Protein AF-A0A9D3SJI4-F1 (afdb_monomer)

Solvent-accessible surface area (backbone atoms only — not comparable to full-atom values): 6802 Å² total; per-residue (Å²): 142,79,87,66,63,64,63,62,52,52,58,47,56,52,52,52,52,50,55,52,50,53,54,51,50,54,52,49,52,51,50,51,52,52,52,48,53,49,45,46,66,77,48,38,51,66,52,56,52,52,49,54,55,57,74,71,51,64,78,88,41,81,62,41,62,56,53,52,53,50,52,52,55,53,50,57,50,29,53,53,52,50,50,53,49,52,55,50,52,51,55,50,50,51,55,53,50,53,55,50,50,54,56,50,50,54,52,50,52,50,52,53,51,52,56,64,66,70,67,76,122

Radius of gyration: 26.7 Å; Cα contacts (8 Å, |Δi|>4): 29; chains: 1; bounding box: 65×19×76 Å

Secondary structure (DSSP, 8-state):
----HHHHHHHHHHHHHHHHHHHHHHHHHHHHHHHHHHHIIIIIHHHHHHHHHHHTS-TTSTHHHHHHHHHHHHHHHHHHHHHHHHHHHHHHHHHHHHHHHHHHHHHHHHHHHHHHHTT--

Nearest PDB structures (foldseek):
  4avm-assembly1_A-2  TM=4.793E-01  e=3.990E+00  Homo sapiens
  6iko-assembly1_A  TM=3.758E-01  e=2.060E+00  Mus musculus
  1uru-assembly1_A-2  TM=3.468E-01  e=5.389E+00  Drosophila melanogaster

Mean predicted aligned error: 10.11 Å

Organism: NCBI:txid337641

Foldseek 3Di:
DDPPPPVVVVVVVVVLVVVLVVVLVVVVVVLVVVLVVCLCVPQNPVLVVLVVVLVPDDPPDPCNVVSVVVSVVSNVVSVVVSVVSVVVSVVVSVVVSVVSVVVSVVVVVVVVVVVVVVVPD

Sequence (121 aa):
MDSKIPKKIFSKDLLYNQVFQASNIASLVNMISATYTEVSTKHLMDRVSSLGKLMAMDKEKPEFQSEVEQLRNSCDGAQRAILALVLKNKKEFEGKSDARLEKIDSKYLYILQLFRYGSGF

pLDDT: mean 81.22, std 11.96, range [40.69, 91.06]

Structure (mmCIF, N/CA/C/O backbone):
data_AF-A0A9D3SJI4-F1
#
_entry.id   AF-A0A9D3SJI4-F1
#
loop_
_atom_site.group_PDB
_atom_site.id
_atom_site.type_symbol
_atom_site.label_atom_id
_atom_site.label_alt_id
_atom_site.label_comp_id
_atom_site.label_asym_id
_atom_site.label_entity_id
_atom_site.label_seq_id
_atom_site.pdbx_PDB_ins_code
_atom_site.Cartn_x
_atom_site.Cartn_y
_atom_site.Cartn_z
_atom_site.occupancy
_atom_site.B_iso_or_equiv
_atom_site.auth_seq_id
_atom_site.auth_comp_id
_atom_site.auth_asym_id
_atom_site.auth_atom_id
_atom_site.pdbx_PDB_model_num
ATOM 1 N N . MET A 1 1 ? 40.448 -11.465 -39.778 1.00 44.16 1 MET A N 1
ATOM 2 C CA . MET A 1 1 ? 39.972 -12.152 -38.561 1.00 44.16 1 MET A CA 1
ATOM 3 C C . MET A 1 1 ? 40.266 -11.207 -37.408 1.00 44.16 1 MET A C 1
ATOM 5 O O . MET A 1 1 ? 41.392 -11.174 -36.949 1.00 44.16 1 MET A O 1
ATOM 9 N N . ASP A 1 2 ? 39.321 -10.341 -37.039 1.00 40.69 2 ASP A N 1
ATOM 10 C CA . ASP A 1 2 ? 39.518 -9.412 -35.919 1.00 40.69 2 ASP A CA 1
ATOM 11 C C . ASP A 1 2 ? 38.245 -9.373 -35.072 1.00 40.69 2 ASP A C 1
ATOM 13 O O . ASP A 1 2 ? 37.234 -8.743 -35.386 1.00 40.69 2 ASP A O 1
ATOM 17 N N . SER A 1 3 ? 38.282 -10.169 -34.011 1.00 49.06 3 SER A N 1
ATOM 18 C CA . SER A 1 3 ? 37.189 -10.527 -33.113 1.00 49.06 3 SER A CA 1
ATOM 19 C C . SER A 1 3 ? 36.863 -9.422 -32.097 1.00 49.06 3 SER A C 1
ATOM 21 O O . SER A 1 3 ? 36.701 -9.695 -30.905 1.00 49.06 3 SER A O 1
ATOM 23 N N . LYS A 1 4 ? 36.779 -8.156 -32.527 1.00 52.53 4 LYS A N 1
ATOM 24 C CA . LYS A 1 4 ? 36.511 -7.006 -31.631 1.00 52.53 4 LYS A CA 1
ATOM 25 C C . LYS A 1 4 ? 35.026 -6.693 -31.411 1.00 52.53 4 LYS A C 1
ATOM 27 O O . LYS A 1 4 ? 34.686 -5.967 -30.478 1.00 52.53 4 LYS A O 1
ATOM 32 N N . ILE A 1 5 ? 34.140 -7.265 -32.220 1.00 52.28 5 ILE A N 1
ATOM 33 C CA . ILE A 1 5 ? 32.690 -7.034 -32.162 1.00 52.28 5 ILE A CA 1
ATOM 34 C C . ILE A 1 5 ? 31.978 -7.728 -30.963 1.00 52.28 5 ILE A C 1
ATOM 36 O O . ILE A 1 5 ? 31.130 -7.074 -30.353 1.00 52.28 5 ILE A O 1
ATOM 40 N N . PRO A 1 6 ? 32.319 -8.961 -30.514 1.00 54.16 6 PRO A N 1
ATOM 41 C CA . PRO A 1 6 ? 31.507 -9.667 -29.512 1.00 54.16 6 PRO A CA 1
ATOM 42 C C . PRO A 1 6 ? 31.611 -9.088 -28.092 1.00 54.16 6 PRO A C 1
ATOM 44 O O . PRO A 1 6 ? 30.600 -8.975 -27.407 1.00 54.16 6 PRO A O 1
ATOM 47 N N . LYS A 1 7 ? 32.797 -8.642 -27.645 1.00 56.25 7 LYS A N 1
ATOM 48 C CA . LYS A 1 7 ? 32.963 -8.085 -26.285 1.00 56.25 7 LYS A CA 1
ATOM 49 C C . LYS A 1 7 ? 32.240 -6.750 -26.095 1.00 56.25 7 LYS A C 1
ATOM 51 O O . LYS A 1 7 ? 31.632 -6.529 -25.056 1.00 56.25 7 LYS A O 1
ATOM 56 N N . LYS A 1 8 ? 32.289 -5.860 -27.093 1.00 58.06 8 LYS A N 1
ATOM 57 C CA . LYS A 1 8 ? 31.706 -4.511 -26.991 1.00 58.06 8 LYS A CA 1
ATOM 58 C C . LYS A 1 8 ? 30.173 -4.536 -27.009 1.00 58.06 8 LYS A C 1
ATOM 60 O O . LYS A 1 8 ? 29.558 -3.680 -26.381 1.00 58.06 8 LYS A O 1
ATOM 65 N N . ILE A 1 9 ? 29.573 -5.494 -27.719 1.00 61.00 9 ILE A N 1
ATOM 66 C CA . ILE A 1 9 ? 28.120 -5.717 -27.727 1.00 61.00 9 ILE A CA 1
ATOM 67 C C . ILE A 1 9 ? 27.688 -6.357 -26.402 1.00 61.00 9 ILE A C 1
ATOM 69 O O . ILE A 1 9 ? 26.820 -5.816 -25.727 1.00 61.00 9 ILE A O 1
ATOM 73 N N . PHE A 1 10 ? 28.403 -7.389 -25.943 1.00 62.03 10 PHE A N 1
ATOM 74 C CA . PHE A 1 10 ? 28.121 -8.050 -24.666 1.00 62.03 10 PHE A CA 1
ATOM 75 C C . PHE A 1 10 ? 28.190 -7.100 -23.455 1.00 62.03 10 PHE A C 1
ATOM 77 O O . PHE A 1 10 ? 27.310 -7.113 -22.596 1.00 62.03 10 PHE A O 1
ATOM 84 N N . SER A 1 11 ? 29.194 -6.215 -23.393 1.00 67.94 11 SER A N 1
ATOM 85 C CA . SER A 1 11 ? 29.296 -5.215 -22.318 1.00 67.94 11 SER A CA 1
ATOM 86 C C . SER A 1 11 ? 28.156 -4.195 -22.330 1.00 67.94 11 SER A C 1
ATOM 88 O O . SER A 1 11 ? 27.786 -3.684 -21.275 1.00 67.94 11 SER A O 1
ATOM 90 N N . LYS A 1 12 ? 27.594 -3.892 -23.505 1.00 68.25 12 LYS A N 1
ATOM 91 C CA . LYS A 1 12 ? 26.443 -2.996 -23.617 1.00 68.25 12 LYS A CA 1
ATOM 92 C C . LYS A 1 12 ? 25.173 -3.690 -23.138 1.00 68.25 12 LYS A C 1
ATOM 94 O O . LYS A 1 12 ? 24.492 -3.125 -22.293 1.00 68.25 12 LYS A O 1
ATOM 99 N N . ASP A 1 13 ? 24.900 -4.910 -23.595 1.00 72.31 13 ASP A N 1
ATOM 100 C CA . ASP A 1 13 ? 23.720 -5.690 -23.182 1.00 72.31 13 ASP A CA 1
ATOM 101 C C . ASP A 1 13 ? 23.693 -5.936 -21.662 1.00 72.31 13 ASP A C 1
ATOM 103 O O . ASP A 1 13 ? 22.639 -5.865 -21.025 1.00 72.31 13 ASP A O 1
ATOM 107 N N . LEU A 1 14 ? 24.865 -6.139 -21.049 1.00 79.94 14 LEU A N 1
ATOM 108 C CA . LEU A 1 14 ? 25.001 -6.234 -19.595 1.00 79.94 14 LEU A CA 1
ATOM 109 C C . LEU A 1 14 ? 24.622 -4.922 -18.888 1.00 79.94 14 LEU A C 1
ATOM 111 O O . LEU A 1 14 ? 23.857 -4.943 -17.923 1.00 79.94 14 LEU A O 1
ATOM 115 N N . LEU A 1 15 ? 25.120 -3.783 -19.379 1.00 77.50 15 LEU A N 1
ATOM 116 C CA . LEU A 1 15 ? 24.799 -2.464 -18.827 1.00 77.50 15 LEU A CA 1
ATOM 117 C C . LEU A 1 15 ? 23.301 -2.146 -18.970 1.00 77.50 15 LEU A C 1
ATOM 119 O O . LEU A 1 15 ? 22.696 -1.612 -18.042 1.00 77.50 15 LEU A O 1
ATOM 123 N N . TYR A 1 16 ? 22.685 -2.516 -20.099 1.00 76.19 16 TYR A N 1
ATOM 124 C CA . TYR A 1 16 ? 21.244 -2.351 -20.314 1.00 76.19 16 TYR A CA 1
ATOM 125 C C . TYR A 1 16 ? 20.426 -3.132 -19.288 1.00 76.19 16 TYR A C 1
ATOM 127 O O . TYR A 1 16 ? 19.549 -2.557 -18.639 1.00 76.19 16 TYR A O 1
ATOM 135 N N . ASN A 1 17 ? 20.759 -4.406 -19.075 1.00 81.06 17 ASN A N 1
ATOM 136 C CA . ASN A 1 17 ? 20.089 -5.229 -18.072 1.00 81.06 17 ASN A CA 1
ATOM 137 C C . ASN A 1 17 ? 20.260 -4.669 -16.654 1.00 81.06 17 ASN A C 1
ATOM 139 O O . ASN A 1 17 ? 19.298 -4.643 -15.888 1.00 81.06 17 ASN A O 1
ATOM 143 N N . GLN A 1 18 ? 21.446 -4.161 -16.309 1.00 82.75 18 GLN A N 1
ATOM 144 C CA . GLN A 1 18 ? 21.684 -3.539 -15.003 1.00 82.75 18 GLN A CA 1
ATOM 145 C C . GLN A 1 18 ? 20.829 -2.283 -14.791 1.00 82.75 18 GLN A C 1
ATOM 147 O O . GLN A 1 18 ? 20.181 -2.148 -13.752 1.00 82.75 18 GLN A O 1
ATOM 152 N N . VAL A 1 19 ? 20.779 -1.381 -15.777 1.00 81.88 19 VAL A N 1
ATOM 153 C CA . VAL A 1 19 ? 19.963 -0.157 -15.701 1.00 81.88 19 VAL A CA 1
ATOM 154 C C . VAL A 1 19 ? 18.470 -0.491 -15.618 1.00 81.88 19 VAL A C 1
ATOM 156 O O . VAL A 1 19 ? 17.742 0.135 -14.841 1.00 81.88 19 VAL A O 1
ATOM 159 N N . PHE A 1 20 ? 18.012 -1.497 -16.367 1.00 81.00 20 PHE A N 1
ATOM 160 C CA . PHE A 1 20 ? 16.630 -1.974 -16.311 1.00 81.00 20 PHE A CA 1
ATOM 161 C C . PHE A 1 20 ? 16.275 -2.532 -14.927 1.00 81.00 20 PHE A C 1
ATOM 163 O O . PHE A 1 20 ? 15.285 -2.109 -14.323 1.00 81.00 20 PHE A O 1
ATOM 170 N N . GLN A 1 21 ? 17.113 -3.418 -14.382 1.00 84.62 21 GLN A N 1
ATOM 171 C CA . GLN A 1 21 ? 16.903 -4.000 -13.055 1.00 84.62 21 GLN A CA 1
ATOM 172 C C . GLN A 1 21 ? 16.900 -2.933 -11.957 1.00 84.62 21 GLN A C 1
ATOM 174 O O . GLN A 1 21 ? 15.971 -2.897 -11.149 1.00 84.62 21 GLN A O 1
ATOM 179 N N . ALA A 1 22 ? 17.872 -2.015 -11.963 1.00 86.25 22 ALA A N 1
ATOM 180 C CA . ALA A 1 22 ? 17.932 -0.924 -10.992 1.00 86.25 22 ALA A CA 1
ATOM 181 C C . ALA A 1 22 ? 16.678 -0.032 -11.048 1.00 86.25 22 ALA A C 1
ATOM 183 O O . ALA A 1 22 ? 16.113 0.319 -10.010 1.00 86.25 22 ALA A O 1
ATOM 184 N N . SER A 1 23 ? 16.191 0.277 -12.255 1.00 84.06 23 SER A N 1
ATOM 185 C CA . SER A 1 23 ? 14.981 1.089 -12.454 1.00 84.06 23 SER A CA 1
ATOM 186 C C . SER A 1 23 ? 13.716 0.400 -11.931 1.00 84.06 23 SER A C 1
ATOM 188 O O . SER A 1 23 ? 12.842 1.050 -11.345 1.00 84.06 23 SER A O 1
ATOM 190 N N . ASN A 1 24 ? 13.614 -0.918 -12.111 1.00 84.31 24 ASN A N 1
ATOM 191 C CA . ASN A 1 24 ? 12.489 -1.699 -11.602 1.00 84.31 24 ASN A CA 1
ATOM 192 C C . ASN A 1 24 ? 12.524 -1.819 -10.076 1.00 84.31 24 ASN A C 1
ATOM 194 O O . ASN A 1 24 ? 11.487 -1.628 -9.441 1.00 84.31 24 ASN A O 1
ATOM 198 N N . ILE A 1 25 ? 13.702 -2.047 -9.483 1.00 85.69 25 ILE A N 1
ATOM 199 C CA . ILE A 1 25 ? 13.872 -2.097 -8.022 1.00 85.69 25 ILE A CA 1
ATOM 200 C C . ILE A 1 25 ? 13.490 -0.753 -7.392 1.00 85.69 25 ILE A C 1
ATOM 202 O O . ILE A 1 25 ? 12.688 -0.726 -6.460 1.00 85.69 25 ILE A O 1
ATOM 206 N N . ALA A 1 26 ? 13.988 0.367 -7.925 1.00 87.12 26 ALA A N 1
ATOM 207 C CA . ALA A 1 26 ? 13.639 1.696 -7.419 1.00 87.12 26 ALA A CA 1
ATOM 208 C C . ALA A 1 26 ? 12.125 1.967 -7.499 1.00 87.12 26 ALA A C 1
ATOM 210 O O . ALA A 1 26 ? 11.521 2.474 -6.552 1.00 87.12 26 ALA A O 1
ATOM 211 N N . SER A 1 27 ? 11.490 1.568 -8.606 1.00 84.31 27 SER A N 1
ATOM 212 C CA . SER A 1 27 ? 10.039 1.705 -8.786 1.00 84.31 27 SER A CA 1
ATOM 213 C C . SER A 1 27 ? 9.243 0.844 -7.799 1.00 84.31 27 SER A C 1
ATOM 215 O O . SER A 1 27 ? 8.208 1.286 -7.299 1.00 84.31 27 SER A O 1
ATOM 217 N N . LEU A 1 28 ? 9.723 -0.368 -7.504 1.00 85.31 28 LEU A N 1
ATOM 218 C CA . LEU A 1 28 ? 9.100 -1.288 -6.552 1.00 85.31 28 LEU A CA 1
ATOM 219 C C . LEU A 1 28 ? 9.178 -0.741 -5.125 1.00 85.31 28 LEU A C 1
ATOM 221 O O . LEU A 1 28 ? 8.162 -0.703 -4.433 1.00 85.31 28 LEU A O 1
ATOM 225 N N . VAL A 1 29 ? 10.354 -0.262 -4.708 1.00 87.56 29 VAL A N 1
ATOM 226 C CA . VAL A 1 29 ? 10.545 0.366 -3.392 1.00 87.56 29 VAL A CA 1
ATOM 227 C C . VAL A 1 29 ? 9.600 1.554 -3.232 1.00 87.56 29 VAL A C 1
ATOM 229 O O . VAL A 1 29 ? 8.862 1.613 -2.252 1.00 87.56 29 VAL A O 1
ATOM 232 N N . ASN A 1 30 ? 9.540 2.444 -4.227 1.00 87.19 30 ASN A N 1
ATOM 233 C CA . ASN A 1 30 ? 8.629 3.586 -4.195 1.00 87.19 30 ASN A CA 1
ATOM 234 C C . ASN A 1 30 ? 7.157 3.157 -4.073 1.00 87.19 30 ASN A C 1
ATOM 236 O O . ASN A 1 30 ? 6.412 3.740 -3.287 1.00 87.19 30 ASN A O 1
ATOM 240 N N . MET A 1 31 ? 6.735 2.124 -4.812 1.00 87.56 31 MET A N 1
ATOM 241 C CA . MET A 1 31 ? 5.372 1.595 -4.709 1.00 87.56 31 MET A CA 1
ATOM 242 C C . MET A 1 31 ? 5.075 1.065 -3.303 1.00 87.56 31 MET A C 1
ATOM 244 O O . MET A 1 31 ? 4.018 1.376 -2.754 1.00 87.56 31 MET A O 1
ATOM 248 N N . ILE A 1 32 ? 5.982 0.282 -2.713 1.00 83.94 32 ILE A N 1
ATOM 249 C CA . ILE A 1 32 ? 5.798 -0.278 -1.366 1.00 83.94 32 ILE A CA 1
ATOM 250 C C . ILE A 1 32 ? 5.718 0.848 -0.334 1.00 83.94 32 ILE A C 1
ATOM 252 O O . ILE A 1 32 ? 4.791 0.858 0.474 1.00 83.94 32 ILE A O 1
ATOM 256 N N . SER A 1 33 ? 6.633 1.818 -0.388 1.00 86.38 33 SER A N 1
ATOM 257 C CA . SER A 1 33 ? 6.639 2.963 0.528 1.00 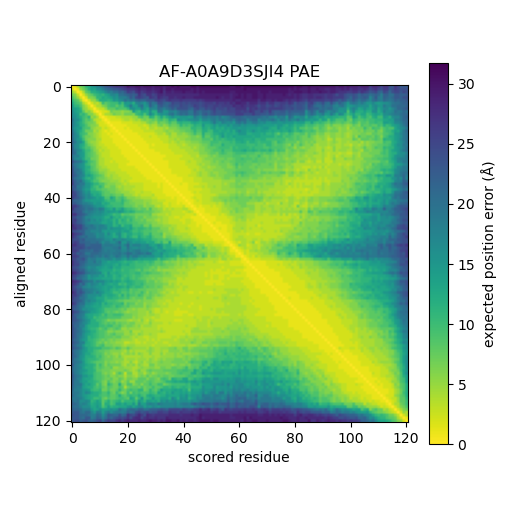86.38 33 SER A CA 1
ATOM 258 C C . SER A 1 33 ? 5.359 3.789 0.416 1.00 86.38 33 SER A C 1
ATOM 260 O O . SER A 1 33 ? 4.728 4.063 1.432 1.00 86.38 33 SER A O 1
ATOM 262 N N . ALA A 1 34 ? 4.928 4.123 -0.804 1.00 87.75 34 ALA A N 1
ATOM 263 C CA . ALA A 1 34 ? 3.689 4.867 -1.023 1.00 87.75 34 A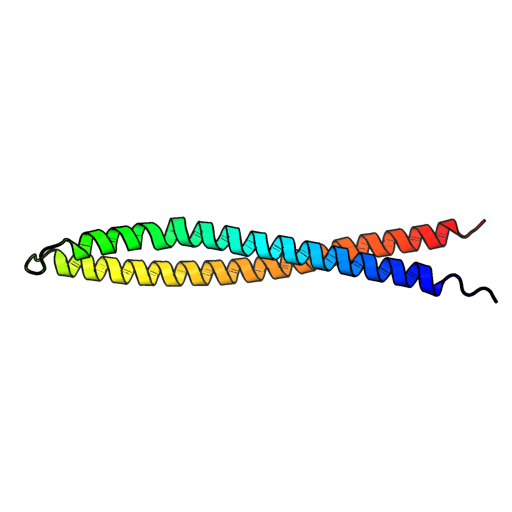LA A CA 1
ATOM 264 C C . ALA A 1 34 ? 2.460 4.093 -0.519 1.00 87.75 34 ALA A C 1
ATOM 266 O O . ALA A 1 34 ? 1.617 4.659 0.176 1.00 87.75 34 ALA A O 1
ATOM 267 N N . THR A 1 35 ? 2.398 2.787 -0.808 1.00 88.94 35 THR A N 1
ATOM 268 C CA . THR A 1 35 ? 1.318 1.912 -0.328 1.00 88.94 35 THR A CA 1
ATOM 269 C C . THR A 1 35 ? 1.298 1.871 1.197 1.00 88.94 35 THR A C 1
ATOM 271 O O . THR A 1 35 ? 0.239 2.022 1.793 1.00 88.94 35 THR A O 1
ATOM 274 N N . TYR A 1 36 ? 2.455 1.721 1.848 1.00 85.94 36 TYR A N 1
ATOM 275 C CA . TYR A 1 36 ? 2.543 1.715 3.307 1.00 85.94 36 TYR A CA 1
ATOM 276 C C . TYR A 1 36 ? 2.054 3.030 3.916 1.00 85.94 36 TYR A C 1
ATOM 278 O O . TYR A 1 36 ? 1.240 3.005 4.839 1.00 85.94 36 TYR A O 1
ATOM 286 N N . THR A 1 37 ? 2.509 4.173 3.397 1.00 88.25 37 THR A N 1
ATOM 287 C CA . THR A 1 37 ? 2.085 5.483 3.904 1.00 88.25 37 THR A CA 1
ATOM 288 C C . THR A 1 37 ? 0.576 5.655 3.772 1.00 88.25 37 THR A C 1
ATOM 290 O O . THR A 1 37 ? -0.073 6.095 4.721 1.00 88.25 37 THR A O 1
ATOM 293 N N . GLU A 1 38 ? -0.004 5.260 2.639 1.00 89.06 38 GLU A N 1
ATOM 294 C CA . GLU A 1 38 ? -1.450 5.320 2.421 1.00 89.06 38 GLU A CA 1
ATOM 295 C C . GLU A 1 38 ? -2.224 4.393 3.369 1.00 89.06 38 GLU A C 1
ATOM 297 O O . GLU A 1 38 ? -3.178 4.833 4.009 1.00 89.06 38 GLU A O 1
ATOM 302 N N . VAL A 1 39 ? -1.786 3.141 3.525 1.00 88.38 39 VAL A N 1
ATOM 303 C CA . VAL A 1 39 ? -2.416 2.177 4.440 1.00 88.38 39 VAL A CA 1
ATOM 304 C C . VAL A 1 39 ? -2.339 2.651 5.890 1.00 88.38 39 VAL A C 1
ATOM 306 O O . VAL A 1 39 ? -3.344 2.649 6.602 1.00 88.38 39 VAL A O 1
ATOM 309 N N . SER A 1 40 ? -1.163 3.094 6.326 1.00 87.19 40 SER A N 1
ATOM 310 C CA . SER A 1 40 ? -0.938 3.556 7.694 1.00 87.19 40 SER A CA 1
ATOM 311 C C . SER A 1 40 ? -1.821 4.761 8.028 1.00 87.19 40 SER A C 1
ATOM 313 O O . SER A 1 40 ? -2.568 4.738 9.008 1.00 87.19 40 SER A O 1
ATOM 315 N N . THR A 1 41 ? -1.808 5.775 7.160 1.00 86.88 41 THR A N 1
ATOM 316 C CA . THR A 1 41 ? -2.520 7.037 7.402 1.00 86.88 41 THR A CA 1
ATOM 317 C C . THR A 1 41 ? -4.032 6.921 7.234 1.00 86.88 41 THR A C 1
ATOM 319 O O . THR A 1 41 ? -4.762 7.467 8.052 1.00 86.88 41 THR A O 1
ATOM 322 N N . LYS A 1 42 ? -4.524 6.210 6.210 1.00 85.94 42 LYS A N 1
ATOM 323 C CA . LYS A 1 42 ? -5.962 6.195 5.875 1.00 85.94 42 LYS A CA 1
ATOM 324 C C . LYS A 1 42 ? -6.742 5.027 6.465 1.00 85.94 42 LYS A C 1
ATOM 326 O O . LYS A 1 42 ? -7.970 5.073 6.499 1.00 85.94 42 LYS A O 1
ATOM 331 N N . HIS A 1 43 ? -6.065 3.945 6.845 1.00 84.25 43 HIS A N 1
ATOM 332 C CA . HIS A 1 43 ? -6.742 2.699 7.209 1.00 84.25 43 HIS A CA 1
ATOM 333 C C . HIS A 1 43 ? -6.386 2.192 8.606 1.00 84.25 43 HIS A C 1
ATOM 335 O O . HIS A 1 43 ? -7.213 1.501 9.199 1.00 84.25 43 HIS A O 1
ATOM 341 N N . LEU A 1 44 ? -5.214 2.540 9.151 1.00 85.31 44 LEU A N 1
ATOM 342 C CA . LEU A 1 44 ? -4.769 2.043 10.459 1.00 85.31 44 LEU A CA 1
ATOM 343 C C . LEU A 1 44 ? -4.881 3.075 11.587 1.00 85.31 44 LEU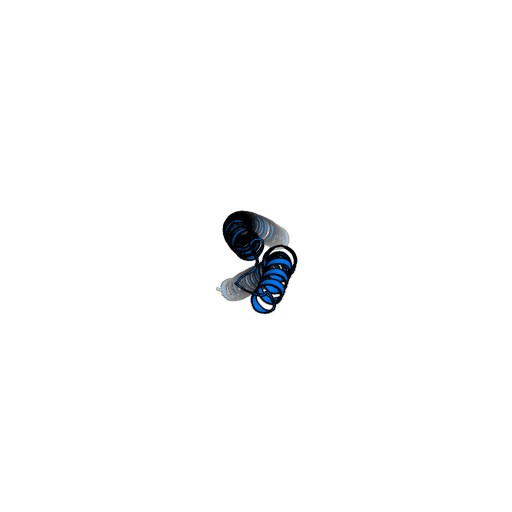 A C 1
ATOM 345 O O . LEU A 1 44 ? -5.376 2.719 12.654 1.00 85.31 44 LEU A O 1
ATOM 349 N N . MET A 1 45 ? -4.470 4.332 11.381 1.00 86.25 45 MET A N 1
ATOM 350 C CA . MET A 1 45 ? -4.407 5.335 12.464 1.00 86.25 45 MET A CA 1
ATOM 351 C C . MET A 1 45 ? -5.740 5.542 13.198 1.00 86.25 45 MET A C 1
ATOM 353 O O . MET A 1 45 ? -5.779 5.493 14.431 1.00 86.25 45 MET A O 1
ATOM 357 N N . ASP A 1 46 ? -6.841 5.686 12.460 1.00 85.00 46 ASP A N 1
ATOM 358 C CA . ASP A 1 46 ? -8.170 5.859 13.058 1.00 85.00 46 ASP A CA 1
ATOM 359 C C . ASP A 1 46 ? -8.599 4.623 13.856 1.00 85.00 46 ASP A C 1
ATOM 361 O O . ASP A 1 46 ? -9.203 4.738 14.917 1.00 85.00 46 ASP A O 1
ATOM 365 N N . ARG A 1 47 ? -8.247 3.422 13.382 1.00 86.31 47 ARG A N 1
ATOM 366 C CA . ARG A 1 47 ? -8.606 2.150 14.030 1.00 86.31 47 ARG A CA 1
ATOM 367 C C . ARG A 1 47 ? -7.822 1.925 15.311 1.00 86.31 47 ARG A C 1
ATOM 369 O O . ARG A 1 47 ? -8.406 1.511 16.307 1.00 86.31 47 ARG A O 1
ATOM 376 N N . VAL A 1 48 ? -6.527 2.239 15.303 1.00 86.81 48 VAL A N 1
ATOM 377 C CA . VAL A 1 48 ? -5.679 2.193 16.504 1.00 86.81 48 VAL A CA 1
ATOM 378 C C . VAL A 1 48 ? -6.207 3.168 17.557 1.00 86.81 48 VAL A C 1
ATOM 380 O O . VAL A 1 48 ? -6.310 2.815 18.73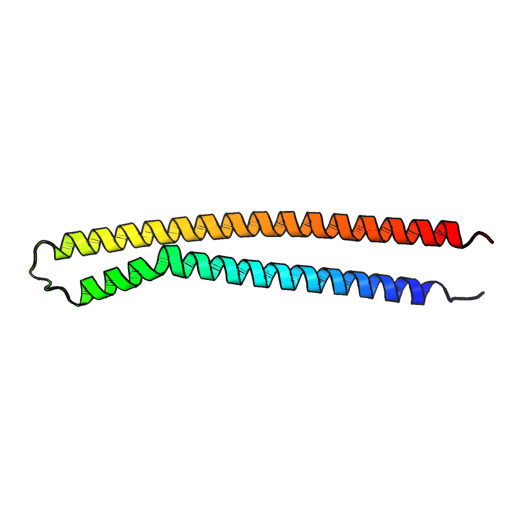0 1.00 86.81 48 VAL A O 1
ATOM 383 N N . SER A 1 49 ? -6.621 4.361 17.128 1.00 86.88 49 SER A N 1
ATOM 384 C CA . SER A 1 49 ? -7.208 5.372 18.011 1.00 86.88 49 SER A CA 1
ATOM 385 C C . SER A 1 49 ? -8.555 4.915 18.590 1.00 86.88 49 SER A C 1
ATOM 387 O O . SER A 1 49 ? -8.766 4.997 19.801 1.00 86.88 49 SER A O 1
ATOM 389 N N . SER A 1 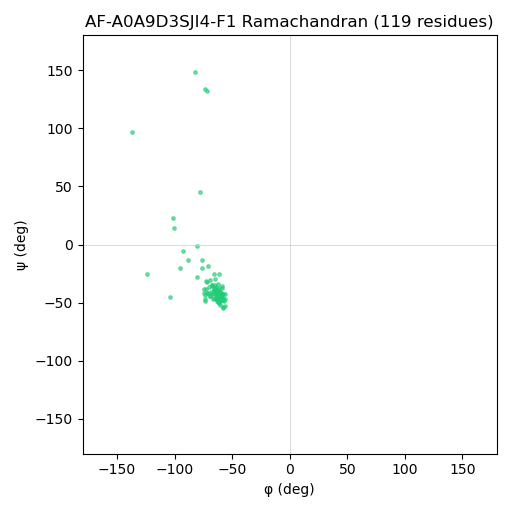50 ? -9.443 4.364 17.754 1.00 86.12 50 SER A N 1
ATOM 390 C CA . SER A 1 50 ? -10.724 3.785 18.185 1.00 86.12 50 SER A CA 1
ATOM 391 C C . SER A 1 50 ? -10.542 2.611 19.147 1.00 86.12 50 SER A C 1
ATOM 393 O O . SER A 1 50 ? -11.261 2.525 20.139 1.00 86.12 50 SER A O 1
ATOM 395 N N . LEU A 1 51 ? -9.562 1.735 18.911 1.00 89.19 51 LEU A N 1
ATOM 396 C CA . LEU A 1 51 ? -9.245 0.642 19.828 1.00 89.19 51 LEU A CA 1
ATOM 397 C C . LEU A 1 51 ? -8.777 1.177 21.188 1.00 89.19 51 LEU A C 1
ATOM 399 O O . LEU A 1 51 ? -9.255 0.711 22.219 1.00 89.19 51 LEU A O 1
ATOM 403 N N . GLY A 1 52 ? -7.906 2.190 21.200 1.00 88.75 52 GLY A N 1
ATOM 404 C CA . GLY A 1 52 ? -7.461 2.843 22.435 1.00 88.75 52 GLY A CA 1
ATOM 405 C C . GLY A 1 52 ? -8.618 3.453 23.232 1.00 88.75 52 GLY A C 1
ATOM 406 O O . GLY A 1 52 ? -8.698 3.260 24.445 1.00 88.75 52 GLY A O 1
ATOM 407 N N . LYS A 1 53 ? -9.564 4.112 22.548 1.00 88.69 53 LYS A N 1
ATOM 408 C CA . LYS A 1 53 ? -10.806 4.613 23.162 1.00 88.69 53 LYS A CA 1
ATOM 409 C C . LYS A 1 53 ? -11.607 3.474 23.799 1.00 88.69 53 LYS A C 1
ATOM 411 O O . LYS A 1 53 ? -12.044 3.596 24.940 1.00 88.69 53 LYS A O 1
ATOM 416 N N . LEU A 1 54 ? -11.771 2.369 23.078 1.00 89.19 54 LEU A N 1
ATOM 417 C CA . LEU A 1 54 ? -12.574 1.226 23.508 1.00 89.19 54 LEU A CA 1
ATOM 418 C C . LEU A 1 54 ? -11.954 0.495 24.710 1.00 89.19 54 LEU A C 1
ATOM 420 O O . LEU A 1 54 ? -12.672 0.070 25.610 1.00 89.19 54 LEU A O 1
ATOM 424 N N . MET A 1 55 ? -10.621 0.418 24.774 1.00 88.06 55 MET A N 1
ATOM 425 C CA . MET A 1 55 ? -9.889 -0.141 25.919 1.00 88.06 55 MET A CA 1
ATOM 426 C C . MET A 1 55 ? -10.035 0.689 27.203 1.00 88.06 55 MET A C 1
ATOM 428 O O . MET A 1 55 ? -9.891 0.141 28.293 1.00 88.06 55 MET A O 1
ATOM 432 N N . ALA A 1 56 ? -10.315 1.989 27.083 1.00 90.88 56 ALA A N 1
ATOM 433 C CA . ALA A 1 56 ? -10.521 2.893 28.213 1.00 90.88 56 ALA A CA 1
ATOM 434 C C . ALA A 1 56 ? -11.999 3.020 28.637 1.00 90.88 56 ALA A C 1
ATOM 436 O O . ALA A 1 56 ? -12.297 3.697 29.622 1.00 90.88 56 ALA A O 1
ATOM 437 N N . MET A 1 57 ? -12.931 2.412 27.895 1.00 89.56 57 MET A N 1
ATOM 438 C CA . MET A 1 57 ? -14.359 2.466 28.199 1.00 89.56 57 MET A CA 1
ATOM 439 C C . MET A 1 57 ? -14.774 1.446 29.262 1.00 89.56 57 MET A C 1
ATOM 441 O O . MET A 1 57 ? -14.249 0.337 29.340 1.00 89.56 57 MET A O 1
ATOM 445 N N . ASP A 1 58 ? -15.783 1.827 30.043 1.00 89.31 58 ASP A N 1
ATOM 446 C CA . ASP A 1 58 ? -16.487 0.919 30.941 1.00 89.31 58 ASP A CA 1
ATOM 447 C C . ASP A 1 58 ? -17.361 -0.049 30.130 1.00 89.31 58 ASP A C 1
ATOM 449 O O . ASP A 1 58 ? -18.097 0.366 29.232 1.00 89.31 58 ASP A O 1
ATOM 453 N N . LYS A 1 59 ? -17.265 -1.341 30.445 1.00 88.12 59 LYS A N 1
ATOM 454 C CA . LYS A 1 59 ? -17.952 -2.427 29.732 1.00 88.12 59 LYS A CA 1
ATOM 455 C C . LYS A 1 59 ? -19.434 -2.518 30.080 1.00 88.12 59 LYS A C 1
ATOM 457 O O . LYS A 1 59 ? -20.194 -3.094 29.309 1.00 88.12 59 LYS A O 1
ATOM 462 N N . GLU A 1 60 ? -19.835 -1.953 31.216 1.00 88.62 60 GLU A N 1
ATOM 463 C CA . GLU A 1 60 ? -21.228 -1.925 31.679 1.00 88.62 60 GLU A CA 1
ATOM 464 C C . GLU A 1 60 ? -22.064 -0.885 30.909 1.00 88.62 60 GLU A C 1
ATOM 466 O O . GLU A 1 60 ? -23.294 -0.882 30.968 1.00 88.62 60 GLU A O 1
ATOM 471 N N . LYS A 1 61 ? -21.403 0.012 30.164 1.00 88.38 61 LYS A N 1
ATOM 472 C CA . LYS A 1 61 ? -22.070 1.062 29.398 1.00 88.38 61 LYS A CA 1
ATOM 473 C C . LYS A 1 61 ? -22.759 0.503 28.149 1.00 88.38 61 LYS A C 1
ATOM 475 O O . LYS A 1 61 ? -22.126 -0.221 27.378 1.00 88.38 61 LYS A O 1
ATOM 480 N N . PRO A 1 62 ? -24.016 0.893 27.873 1.00 84.62 62 PRO A N 1
ATOM 481 C CA . PRO A 1 62 ? -24.744 0.426 26.694 1.00 84.62 62 PRO A CA 1
ATOM 482 C C . PRO A 1 62 ? -24.065 0.837 25.377 1.00 84.62 62 PRO A C 1
ATOM 484 O O . PRO A 1 62 ? -24.193 0.134 24.375 1.00 84.62 62 PRO A O 1
ATOM 487 N N . GLU A 1 63 ? -23.283 1.923 25.368 1.00 88.31 63 GLU A N 1
ATOM 488 C CA . GLU A 1 63 ? -22.529 2.367 24.189 1.00 88.31 63 GLU A CA 1
ATOM 489 C C . GLU A 1 63 ? -21.346 1.448 23.843 1.00 88.31 63 GLU A C 1
ATOM 491 O O . GLU A 1 63 ? -20.859 1.479 22.710 1.00 88.31 63 GLU A O 1
ATOM 496 N N . PHE A 1 64 ? -20.889 0.608 24.782 1.00 89.25 64 PHE A N 1
ATOM 497 C CA . PHE A 1 64 ? -19.738 -0.275 24.584 1.00 89.25 64 PHE A CA 1
ATOM 498 C C . PHE A 1 64 ? -19.940 -1.227 23.407 1.00 89.25 64 PHE A C 1
ATOM 500 O O . PHE A 1 64 ? -19.081 -1.324 22.532 1.00 89.25 64 PHE A O 1
ATOM 507 N N . GLN A 1 65 ? -21.099 -1.882 23.339 1.00 89.06 65 GLN A N 1
ATOM 508 C CA . GLN A 1 65 ? -21.394 -2.828 22.261 1.00 89.06 65 GLN A CA 1
ATOM 509 C C . GLN A 1 65 ? -21.463 -2.137 20.894 1.00 89.06 65 GLN A C 1
ATOM 511 O O . GLN A 1 65 ? -20.944 -2.659 19.909 1.00 89.06 65 GLN A O 1
ATOM 516 N N . SER A 1 66 ? -22.032 -0.928 20.840 1.00 89.31 66 SER A N 1
ATOM 517 C CA . SER A 1 66 ? -22.099 -0.144 19.603 1.00 89.31 66 SER A CA 1
ATOM 518 C C . SER A 1 66 ? -20.706 0.235 19.091 1.00 89.31 66 SER A C 1
ATOM 520 O O . SER A 1 66 ? -20.441 0.132 17.894 1.00 89.31 66 SER A O 1
ATOM 522 N N . GLU A 1 67 ? -19.801 0.651 19.979 1.00 88.56 67 GLU A N 1
ATOM 523 C CA . GLU A 1 67 ? -18.417 0.986 19.616 1.00 88.56 67 GLU A CA 1
ATOM 524 C C . GLU A 1 67 ? -17.616 -0.251 19.180 1.00 88.56 67 GLU A C 1
ATOM 526 O O . GLU A 1 67 ? -16.813 -0.170 18.248 1.00 88.56 67 GLU A O 1
ATOM 531 N N . VAL A 1 68 ? -17.868 -1.422 19.781 1.00 90.31 68 VAL A N 1
ATOM 532 C CA . VAL A 1 68 ? -17.253 -2.695 19.356 1.00 90.31 68 VAL A CA 1
ATOM 533 C C . VAL A 1 68 ? -17.683 -3.062 17.936 1.00 90.31 68 VAL A C 1
ATOM 535 O O . VAL A 1 68 ? -16.839 -3.377 17.092 1.00 90.31 68 VAL A O 1
ATOM 538 N N . GLU A 1 69 ? -18.985 -2.999 17.654 1.00 91.06 69 GLU A N 1
ATOM 539 C CA . GLU A 1 69 ? -19.540 -3.279 16.327 1.00 91.06 69 GLU A CA 1
ATOM 540 C C . GLU A 1 69 ? -18.988 -2.298 15.282 1.00 91.06 69 GLU A C 1
ATOM 542 O O . GLU A 1 69 ? -18.555 -2.704 14.198 1.00 91.06 69 GLU A O 1
ATOM 547 N N . GLN A 1 70 ? -18.939 -1.006 15.624 1.00 89.69 70 GLN A N 1
ATOM 548 C CA . GLN A 1 70 ? -18.390 0.027 14.755 1.00 89.69 70 GLN A CA 1
ATOM 549 C C . GLN A 1 70 ? -16.911 -0.228 14.462 1.00 89.69 70 GLN A C 1
ATOM 551 O O . GLN A 1 70 ? -16.517 -0.209 13.293 1.00 89.69 70 GLN A O 1
ATOM 556 N N . LEU A 1 71 ? -16.103 -0.527 15.484 1.00 89.06 71 LEU A N 1
ATOM 557 C CA . LEU A 1 71 ? -14.693 -0.856 15.304 1.00 89.06 71 LEU A CA 1
ATOM 558 C C . LEU A 1 71 ? -14.531 -2.064 14.373 1.00 89.06 71 LEU A C 1
ATOM 560 O O . LEU A 1 71 ? -13.782 -1.969 13.400 1.00 89.06 71 LEU A O 1
ATOM 564 N N . ARG A 1 72 ? -15.288 -3.146 14.592 1.00 88.94 72 ARG A N 1
ATOM 565 C CA . ARG A 1 72 ? -15.248 -4.353 13.750 1.00 88.94 72 ARG A CA 1
ATOM 566 C C . ARG A 1 72 ? -15.569 -4.050 12.285 1.00 88.94 72 ARG A C 1
ATOM 568 O O . ARG A 1 72 ? -14.749 -4.326 11.412 1.00 88.94 72 ARG A O 1
ATOM 575 N N . ASN A 1 73 ? -16.704 -3.404 12.020 1.00 88.88 73 ASN A N 1
ATOM 576 C CA . ASN A 1 73 ? -17.121 -3.036 10.661 1.00 88.88 73 ASN A CA 1
ATOM 577 C C . ASN A 1 73 ? -16.089 -2.137 9.971 1.00 88.88 73 ASN A C 1
ATOM 579 O O . ASN A 1 73 ? -15.828 -2.239 8.769 1.00 88.88 73 ASN A O 1
ATOM 583 N N . SER A 1 74 ? -15.486 -1.244 10.749 1.00 87.00 74 SER A N 1
ATOM 584 C CA . SER A 1 74 ? -14.495 -0.302 10.262 1.00 87.00 74 SER A CA 1
ATOM 585 C C . SER A 1 74 ? -13.143 -0.969 9.947 1.00 87.00 74 SER A C 1
ATOM 587 O O . SER A 1 74 ? -12.469 -0.548 9.000 1.00 87.00 74 SER A O 1
ATOM 589 N N . CYS A 1 75 ? -12.778 -2.035 10.669 1.00 89.19 75 CYS A N 1
ATOM 590 C CA . CYS A 1 75 ? -11.642 -2.908 10.362 1.00 89.19 75 CYS A CA 1
ATOM 591 C C . CYS A 1 75 ? -11.894 -3.744 9.099 1.00 89.19 75 CYS A C 1
ATOM 593 O O . CYS A 1 75 ? -11.039 -3.770 8.215 1.00 89.19 75 CYS A O 1
ATOM 595 N N . ASP A 1 76 ? -13.083 -4.333 8.946 1.00 90.19 76 ASP A N 1
ATOM 596 C CA . ASP A 1 76 ? -13.455 -5.089 7.738 1.00 90.19 76 ASP A CA 1
ATOM 597 C C . ASP A 1 76 ? -13.459 -4.198 6.485 1.00 90.19 76 ASP A C 1
ATOM 599 O O . ASP A 1 76 ? -13.034 -4.593 5.393 1.00 90.19 76 ASP A O 1
ATOM 603 N N . GLY A 1 77 ? -13.938 -2.958 6.626 1.00 88.94 77 GLY A N 1
ATOM 604 C CA . GLY A 1 77 ? -13.858 -1.941 5.578 1.00 88.94 77 GLY A CA 1
ATOM 605 C C . GLY A 1 77 ? -12.413 -1.596 5.213 1.00 88.94 77 GLY A C 1
ATOM 606 O O . GLY A 1 77 ? -12.064 -1.592 4.031 1.00 88.94 77 GLY A O 1
ATOM 607 N N . ALA A 1 78 ? -11.564 -1.368 6.220 1.00 88.12 78 ALA A N 1
ATOM 608 C CA . ALA A 1 78 ? -10.143 -1.095 6.024 1.00 88.12 78 ALA A CA 1
ATOM 609 C C . ALA A 1 78 ? -9.436 -2.257 5.308 1.00 88.12 78 ALA A C 1
ATOM 611 O O . ALA A 1 78 ? -8.738 -2.028 4.324 1.00 88.12 78 ALA A O 1
ATOM 612 N N . GLN A 1 79 ? -9.675 -3.505 5.718 1.00 87.88 79 GLN A N 1
ATOM 613 C CA . GLN A 1 79 ? -9.071 -4.681 5.089 1.00 87.88 79 GLN A CA 1
ATOM 614 C C . GLN A 1 79 ? -9.440 -4.798 3.603 1.00 87.88 79 GLN A C 1
ATOM 616 O O . GLN A 1 79 ? -8.568 -5.037 2.763 1.00 87.88 79 GLN A O 1
ATOM 621 N N . ARG A 1 80 ? -10.716 -4.581 3.255 1.00 90.12 80 ARG A N 1
ATOM 622 C CA . ARG A 1 80 ? -11.169 -4.590 1.853 1.00 90.12 80 ARG A CA 1
ATOM 623 C C . ARG A 1 80 ? -10.537 -3.467 1.033 1.00 90.12 80 ARG A C 1
ATOM 625 O O . ARG A 1 80 ? -10.112 -3.712 -0.095 1.00 90.12 80 ARG A O 1
ATOM 632 N N . ALA A 1 81 ? -10.446 -2.262 1.594 1.00 86.94 81 ALA A N 1
ATOM 633 C CA . ALA A 1 81 ? -9.815 -1.124 0.929 1.00 86.94 81 ALA A CA 1
ATOM 634 C C . ALA A 1 81 ? -8.316 -1.364 0.683 1.00 86.94 81 ALA A C 1
ATOM 636 O O . ALA A 1 81 ? -7.837 -1.138 -0.429 1.00 86.94 81 ALA A O 1
ATOM 637 N N . ILE A 1 82 ? -7.601 -1.906 1.674 1.00 89.50 82 ILE A N 1
ATOM 638 C CA . ILE A 1 82 ? -6.186 -2.278 1.551 1.00 89.50 82 ILE A CA 1
ATOM 639 C C . ILE A 1 82 ? -6.003 -3.331 0.452 1.00 89.50 82 ILE A C 1
ATOM 641 O O . ILE A 1 82 ? -5.130 -3.180 -0.400 1.00 89.50 82 ILE A O 1
ATOM 645 N N . LEU A 1 83 ? -6.841 -4.373 0.423 1.00 88.69 83 LEU A N 1
ATOM 646 C CA . LEU A 1 83 ? -6.769 -5.403 -0.615 1.00 88.69 83 LEU A CA 1
ATOM 647 C C . LEU A 1 83 ? -6.971 -4.809 -2.017 1.00 88.69 83 LEU A C 1
ATOM 649 O O . LEU A 1 83 ? -6.185 -5.085 -2.924 1.00 88.69 83 LEU A O 1
ATOM 653 N N . ALA A 1 84 ? -7.991 -3.966 -2.190 1.00 88.88 84 ALA A N 1
ATOM 654 C CA . ALA A 1 84 ? -8.258 -3.301 -3.463 1.00 88.88 84 ALA A CA 1
ATOM 655 C C . ALA A 1 84 ? -7.085 -2.404 -3.900 1.00 88.88 84 ALA A C 1
ATOM 657 O O . ALA A 1 84 ? -6.700 -2.421 -5.072 1.00 88.88 84 ALA A O 1
ATOM 658 N N . LEU A 1 85 ? -6.482 -1.671 -2.959 1.00 89.19 85 LEU A N 1
ATOM 659 C CA . LEU A 1 85 ? -5.312 -0.829 -3.205 1.00 89.19 85 LEU A CA 1
ATOM 660 C C . LEU A 1 85 ? -4.104 -1.654 -3.661 1.00 89.19 85 LEU A C 1
ATOM 662 O O . LEU A 1 85 ? -3.478 -1.319 -4.664 1.00 89.19 85 LEU A O 1
ATOM 666 N N . VAL A 1 86 ? -3.796 -2.756 -2.972 1.00 86.00 86 VAL A N 1
ATOM 667 C CA . VAL A 1 86 ? -2.667 -3.633 -3.325 1.00 86.00 86 VAL A CA 1
ATOM 668 C C . VAL A 1 86 ? -2.856 -4.239 -4.717 1.00 86.00 86 VAL A C 1
ATOM 670 O O . VAL A 1 86 ? -1.922 -4.231 -5.520 1.00 86.00 86 VAL A O 1
ATOM 673 N N . LEU A 1 87 ? -4.063 -4.715 -5.039 1.00 86.69 87 LEU A N 1
ATOM 674 C CA . LEU A 1 87 ? -4.375 -5.260 -6.366 1.00 86.69 87 LEU A CA 1
ATOM 675 C C . LEU A 1 87 ? -4.233 -4.202 -7.468 1.00 86.69 87 LEU A C 1
ATOM 677 O O . LEU A 1 87 ? -3.663 -4.483 -8.525 1.00 86.69 87 LEU A O 1
ATOM 681 N N . LYS A 1 88 ? -4.704 -2.976 -7.213 1.00 89.38 88 LYS A N 1
ATOM 682 C CA . LYS A 1 88 ? -4.534 -1.843 -8.128 1.00 89.38 88 LYS A CA 1
ATOM 683 C C . LYS A 1 88 ? -3.053 -1.518 -8.341 1.00 89.38 88 LYS A C 1
ATOM 685 O O . LYS A 1 88 ? -2.614 -1.423 -9.486 1.00 89.38 88 LYS A O 1
ATOM 690 N N . ASN A 1 89 ? -2.285 -1.395 -7.262 1.00 87.62 89 ASN A N 1
ATOM 691 C CA . ASN A 1 89 ? -0.868 -1.041 -7.322 1.00 87.62 89 ASN A CA 1
ATOM 692 C C . ASN A 1 89 ? -0.052 -2.110 -8.054 1.00 87.62 89 ASN A C 1
ATOM 694 O O . ASN A 1 89 ? 0.784 -1.763 -8.886 1.00 87.62 89 ASN A O 1
ATOM 698 N N . LYS A 1 90 ? -0.354 -3.398 -7.835 1.00 86.75 90 LYS A N 1
ATOM 699 C CA . LYS A 1 90 ? 0.244 -4.503 -8.595 1.00 86.75 90 LYS A CA 1
ATOM 700 C C . LYS A 1 90 ? 0.022 -4.331 -10.101 1.00 86.75 90 LYS A C 1
ATOM 702 O O . LYS A 1 90 ? 0.991 -4.314 -10.856 1.00 86.75 90 LYS A O 1
ATOM 707 N N . LYS A 1 91 ? -1.233 -4.138 -10.520 1.00 88.62 91 LYS A N 1
ATOM 708 C CA . LYS A 1 91 ? -1.585 -3.961 -11.937 1.00 88.62 91 LYS A CA 1
ATOM 709 C C . LYS A 1 91 ? -0.887 -2.745 -12.552 1.00 88.62 91 LYS A C 1
ATOM 711 O O . LYS A 1 91 ? -0.386 -2.810 -13.671 1.00 88.62 91 LYS A O 1
ATOM 716 N N . GLU A 1 92 ? -0.837 -1.630 -11.824 1.00 89.50 92 GLU A N 1
ATOM 717 C CA . GLU A 1 92 ? -0.126 -0.435 -12.283 1.00 89.50 92 GLU A CA 1
ATOM 718 C C . GLU A 1 92 ? 1.386 -0.652 -12.389 1.00 89.50 92 GLU A C 1
ATOM 720 O O . GLU A 1 92 ? 2.019 -0.120 -13.299 1.00 89.50 92 GLU A O 1
ATOM 725 N N . PHE A 1 93 ? 1.983 -1.395 -11.460 1.00 86.50 93 PHE A N 1
ATOM 726 C CA . PHE A 1 93 ? 3.411 -1.682 -11.478 1.00 86.50 93 PHE A CA 1
ATOM 727 C C . PHE A 1 93 ? 3.806 -2.582 -12.644 1.00 86.50 93 PHE A C 1
ATOM 729 O O . PHE A 1 93 ? 4.817 -2.301 -13.289 1.00 86.50 93 PHE A O 1
ATOM 736 N N . GLU A 1 94 ? 3.013 -3.614 -12.928 1.00 86.62 94 GLU A N 1
ATOM 737 C CA . GLU A 1 94 ? 3.192 -4.489 -14.092 1.00 86.62 94 GLU A CA 1
ATOM 738 C C . GLU A 1 94 ? 3.141 -3.653 -15.380 1.00 86.62 94 GLU A C 1
ATOM 740 O O . GLU A 1 94 ? 4.142 -3.569 -16.089 1.00 86.62 94 GLU A O 1
ATOM 745 N N . GLY A 1 95 ? 2.074 -2.871 -15.586 1.00 88.06 95 GLY A N 1
ATOM 746 C CA . GLY A 1 95 ? 1.954 -2.022 -16.779 1.00 88.06 95 GLY A CA 1
ATOM 747 C C . GLY A 1 95 ? 3.055 -0.957 -16.906 1.00 88.06 95 GLY A C 1
ATOM 748 O O . GLY A 1 95 ? 3.554 -0.694 -18.000 1.00 88.06 95 GLY A O 1
ATOM 749 N N . LYS A 1 96 ? 3.496 -0.353 -15.793 1.00 87.88 96 LYS A N 1
ATOM 750 C CA . LYS A 1 96 ? 4.634 0.587 -15.805 1.00 87.88 96 LYS A CA 1
ATOM 751 C C . LYS A 1 96 ? 5.961 -0.124 -16.094 1.00 87.88 96 LYS A C 1
ATOM 753 O O . LYS A 1 96 ? 6.859 0.509 -16.645 1.00 87.88 96 LYS A O 1
ATOM 758 N N . SER A 1 97 ? 6.118 -1.388 -15.700 1.00 83.25 97 SER A N 1
ATOM 759 C CA . SER A 1 97 ? 7.315 -2.188 -15.996 1.00 83.25 97 SER A CA 1
ATOM 760 C C . SER A 1 97 ? 7.399 -2.522 -17.478 1.00 83.25 97 SER A C 1
ATOM 762 O O . SER A 1 97 ? 8.456 -2.307 -18.070 1.00 83.25 97 SER A O 1
ATOM 764 N N . ASP A 1 98 ? 6.280 -2.919 -18.081 1.00 85.12 98 ASP A N 1
ATOM 765 C CA . ASP A 1 98 ? 6.196 -3.206 -19.516 1.00 85.12 98 ASP A CA 1
ATOM 766 C C . ASP A 1 98 ? 6.497 -1.951 -20.346 1.00 85.12 98 ASP A C 1
ATOM 768 O O . ASP A 1 98 ? 7.374 -1.958 -21.207 1.00 85.12 98 ASP A O 1
ATOM 772 N N . ALA A 1 99 ? 5.887 -0.812 -19.997 1.00 86.50 99 ALA A N 1
ATOM 773 C CA . ALA A 1 99 ? 6.161 0.459 -20.671 1.00 86.50 99 ALA A CA 1
ATOM 774 C C . ALA A 1 99 ? 7.626 0.924 -20.515 1.00 86.50 99 ALA A C 1
ATOM 776 O O . ALA A 1 99 ? 8.195 1.556 -21.411 1.00 86.50 99 ALA A O 1
ATOM 777 N N . ARG A 1 100 ? 8.265 0.638 -19.368 1.00 83.44 100 ARG A N 1
ATOM 778 C CA . ARG A 1 100 ? 9.701 0.906 -19.177 1.00 83.44 100 ARG A CA 1
ATOM 779 C C . ARG A 1 100 ? 10.552 0.018 -20.077 1.00 83.44 100 ARG A C 1
ATOM 781 O O . ARG A 1 100 ? 11.523 0.530 -20.635 1.00 83.44 100 ARG A O 1
ATOM 788 N N . LEU A 1 101 ? 10.195 -1.260 -20.211 1.00 83.12 101 LEU A N 1
ATOM 789 C CA . LEU A 1 101 ? 10.883 -2.207 -21.084 1.00 83.12 101 LEU A CA 1
ATOM 790 C C . LEU A 1 101 ? 10.820 -1.734 -22.540 1.00 83.12 101 LEU A C 1
ATOM 792 O O . LEU A 1 101 ? 11.867 -1.503 -23.136 1.00 83.12 101 LEU A O 1
ATOM 796 N N . GLU A 1 102 ? 9.627 -1.425 -23.055 1.00 85.75 102 GLU A N 1
ATOM 797 C CA . GLU A 1 102 ? 9.451 -0.914 -24.424 1.00 85.75 102 GLU A CA 1
ATOM 798 C C . GLU A 1 102 ? 10.274 0.353 -24.697 1.00 85.75 102 GLU A C 1
ATOM 800 O O . GLU A 1 102 ? 10.907 0.499 -25.746 1.00 85.75 102 GLU A O 1
ATOM 805 N N . LYS A 1 103 ? 10.308 1.289 -23.740 1.00 84.38 103 LYS A N 1
ATOM 806 C CA . LYS A 1 103 ? 11.074 2.535 -23.883 1.00 84.38 103 LYS A CA 1
ATOM 807 C C . LYS A 1 103 ? 12.582 2.291 -23.903 1.00 84.38 103 LYS A C 1
ATOM 809 O O . LYS A 1 103 ? 13.311 3.031 -24.570 1.00 84.38 103 LYS A O 1
ATOM 814 N N . ILE A 1 104 ? 13.062 1.309 -23.145 1.00 80.31 104 ILE A N 1
ATOM 815 C CA . ILE A 1 104 ? 14.477 0.930 -23.122 1.00 80.31 104 ILE A CA 1
ATOM 816 C C . ILE A 1 104 ? 14.836 0.179 -24.409 1.00 80.31 104 ILE A C 1
ATOM 818 O O . ILE A 1 104 ? 15.834 0.535 -25.036 1.00 80.31 104 ILE A O 1
ATOM 822 N N . ASP A 1 105 ? 13.988 -0.741 -24.866 1.00 81.56 105 ASP A N 1
ATOM 823 C CA . ASP A 1 105 ? 14.174 -1.493 -26.113 1.00 81.56 105 ASP A CA 1
ATOM 824 C C . ASP A 1 105 ? 14.161 -0.582 -27.344 1.00 81.56 105 ASP A C 1
ATOM 826 O O . ASP A 1 105 ? 15.021 -0.689 -28.219 1.00 81.56 105 ASP A O 1
ATOM 830 N N . SER A 1 106 ? 13.248 0.391 -27.388 1.00 82.56 106 SER A N 1
ATOM 831 C CA . SER A 1 106 ? 13.207 1.400 -28.451 1.00 82.56 106 SER A CA 1
ATOM 832 C C . SER A 1 106 ? 14.504 2.218 -28.510 1.00 82.56 106 SER A C 1
ATOM 834 O O . SER A 1 106 ? 15.073 2.421 -29.586 1.00 82.56 106 SER A O 1
ATOM 836 N N . LYS A 1 107 ? 15.039 2.632 -27.350 1.00 81.94 107 LYS A N 1
ATOM 837 C CA . LYS A 1 107 ? 16.335 3.327 -27.276 1.00 81.94 107 LYS A CA 1
ATOM 838 C C . LYS A 1 107 ? 17.493 2.426 -27.693 1.00 81.94 107 LYS A C 1
ATOM 840 O O . LYS A 1 107 ? 18.405 2.897 -28.371 1.00 81.94 107 LYS A O 1
ATOM 845 N N . TYR A 1 108 ? 17.464 1.154 -27.305 1.00 79.12 108 TYR A N 1
ATOM 846 C CA . TYR A 1 108 ? 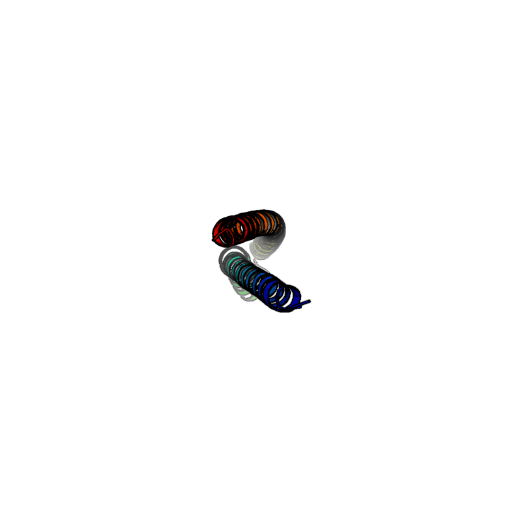18.466 0.172 -27.702 1.00 79.12 108 TYR A CA 1
ATOM 847 C C . TYR A 1 108 ? 18.490 -0.012 -29.223 1.00 79.12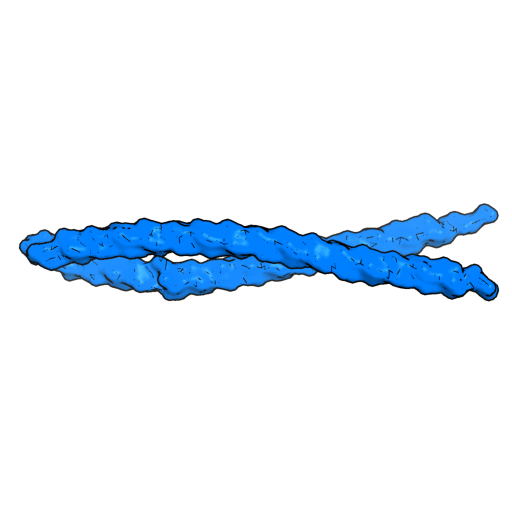 108 TYR A C 1
ATOM 849 O O . TYR A 1 108 ? 19.550 0.104 -29.843 1.00 79.12 108 TYR A O 1
ATOM 857 N N . LEU A 1 109 ? 17.319 -0.207 -29.836 1.00 81.56 109 LEU A N 1
ATOM 858 C CA . LEU A 1 109 ? 17.171 -0.355 -31.282 1.00 81.56 109 LEU A CA 1
ATOM 859 C C . LEU A 1 109 ? 17.658 0.891 -32.032 1.00 81.56 109 LEU A C 1
ATOM 861 O O . LEU A 1 109 ? 18.405 0.764 -33.003 1.00 81.56 109 LEU A O 1
ATOM 865 N N . TYR A 1 110 ? 17.302 2.085 -31.550 1.00 82.38 110 TYR A N 1
ATOM 866 C CA . TYR A 1 110 ? 17.785 3.351 -32.105 1.00 82.38 110 TYR A CA 1
ATOM 867 C C . TYR A 1 110 ? 19.317 3.443 -32.069 1.00 82.38 110 TYR A C 1
ATOM 869 O O . TYR A 1 110 ? 19.959 3.767 -33.070 1.00 82.38 110 TYR A O 1
ATOM 877 N N . ILE A 1 111 ? 19.926 3.088 -30.935 1.00 78.62 111 ILE A N 1
ATOM 878 C CA . ILE A 1 111 ? 21.383 3.072 -30.787 1.00 78.62 111 ILE A CA 1
ATOM 879 C C . ILE A 1 111 ? 22.016 2.057 -31.754 1.00 78.62 111 ILE A C 1
ATOM 881 O O . ILE A 1 111 ? 23.008 2.381 -32.408 1.00 78.62 111 ILE A O 1
ATOM 885 N N . LEU A 1 112 ? 21.451 0.852 -31.893 1.00 77.50 112 LEU A N 1
ATOM 886 C CA . LEU A 1 112 ? 21.935 -0.149 -32.851 1.00 77.50 112 LEU A CA 1
ATOM 887 C C . LEU A 1 112 ? 21.862 0.340 -34.303 1.00 77.50 112 LEU A C 1
ATOM 889 O O . LEU A 1 112 ? 22.805 0.118 -35.066 1.00 77.50 112 LEU A O 1
ATOM 893 N N . GLN A 1 113 ? 20.773 1.011 -34.685 1.00 79.38 113 GLN A N 1
ATOM 894 C CA . GLN A 1 113 ? 20.617 1.598 -36.017 1.00 79.38 113 GLN A CA 1
ATOM 895 C C . GLN A 1 113 ? 21.683 2.670 -36.272 1.00 79.38 113 GLN A C 1
ATOM 897 O O . GLN A 1 113 ? 22.372 2.600 -37.289 1.00 79.38 113 GLN A O 1
ATOM 902 N N . LEU A 1 114 ? 21.909 3.588 -35.325 1.00 75.12 114 LEU A N 1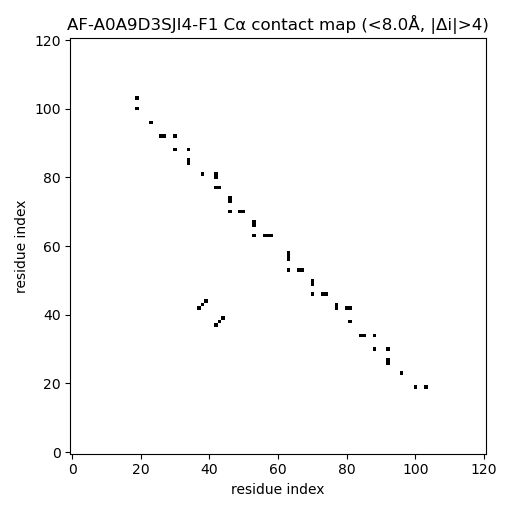
ATOM 903 C CA . LEU A 1 114 ? 22.968 4.599 -35.436 1.00 75.12 114 LEU A CA 1
ATOM 904 C C . LEU A 1 114 ? 24.363 3.982 -35.611 1.00 75.12 114 LEU A C 1
ATOM 906 O O . LEU A 1 114 ? 25.135 4.441 -36.450 1.00 75.12 114 LEU A O 1
ATOM 910 N N . PHE A 1 115 ? 24.690 2.917 -34.871 1.00 69.75 115 PHE A N 1
ATOM 911 C CA . PHE A 1 115 ? 25.969 2.218 -35.047 1.00 69.75 115 PHE A CA 1
ATOM 912 C C . PHE A 1 115 ? 26.088 1.549 -36.423 1.00 69.75 115 PHE A C 1
ATOM 914 O O . PHE A 1 115 ? 27.177 1.531 -36.997 1.00 69.75 115 PHE A O 1
ATOM 921 N N . ARG A 1 116 ? 24.987 1.028 -36.975 1.00 64.69 116 ARG A N 1
ATOM 922 C CA . ARG A 1 116 ? 24.976 0.396 -38.301 1.00 64.69 116 ARG A CA 1
ATOM 923 C C . ARG A 1 116 ? 25.173 1.418 -39.432 1.00 64.69 116 ARG A C 1
ATOM 925 O O . ARG A 1 116 ? 25.883 1.110 -40.380 1.00 64.69 116 ARG A O 1
ATOM 932 N N . TYR A 1 117 ? 24.626 2.630 -39.303 1.00 58.31 117 TYR A N 1
ATOM 933 C CA . TYR A 1 117 ? 24.825 3.722 -40.272 1.00 58.31 117 TYR A CA 1
ATOM 934 C C . TYR A 1 117 ? 26.159 4.473 -40.098 1.00 58.31 117 TYR A C 1
ATOM 936 O O . TYR A 1 117 ? 26.708 4.969 -41.075 1.00 58.31 117 TYR A O 1
ATOM 944 N N . GLY A 1 118 ? 26.726 4.519 -38.888 1.00 55.72 118 GLY A N 1
ATOM 945 C CA . GLY A 1 118 ? 28.022 5.157 -38.610 1.00 55.72 118 GLY A CA 1
ATOM 946 C C . GLY A 1 118 ? 29.266 4.321 -38.953 1.00 55.72 118 GLY A C 1
ATOM 947 O O . GLY A 1 118 ? 30.376 4.798 -38.754 1.00 55.72 118 GLY A O 1
ATOM 948 N N . SER A 1 119 ? 29.100 3.087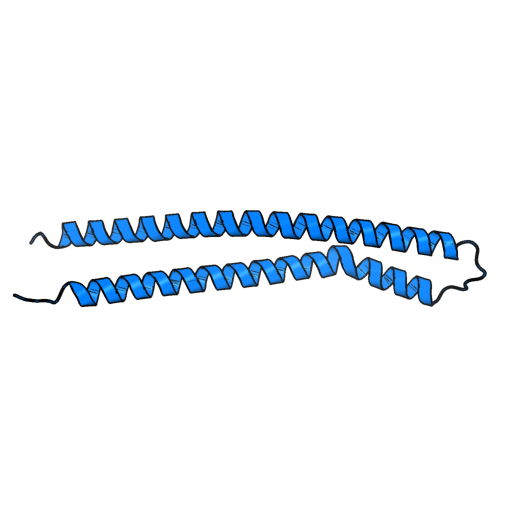 -39.443 1.00 53.00 119 SER A N 1
ATOM 949 C CA . SER A 1 119 ? 30.199 2.172 -39.823 1.00 53.00 119 SER A CA 1
ATOM 950 C C . SER A 1 119 ? 30.451 2.127 -41.343 1.00 53.00 119 SER A C 1
ATOM 952 O O . SER A 1 119 ? 31.083 1.195 -41.832 1.00 53.00 119 SER A O 1
ATOM 954 N N . GLY A 1 120 ? 29.886 3.084 -42.088 1.00 51.25 120 GLY A N 1
ATOM 955 C CA . GLY A 1 120 ? 29.887 3.142 -43.554 1.00 51.25 120 GLY A CA 1
ATOM 956 C C . GLY A 1 120 ? 30.899 4.103 -44.191 1.00 51.25 120 GLY A C 1
ATOM 957 O O . GLY A 1 120 ? 30.659 4.518 -45.321 1.00 51.25 120 GLY A O 1
ATOM 958 N N . PHE A 1 121 ? 31.983 4.463 -43.498 1.00 40.72 121 PHE A N 1
ATOM 959 C CA . PHE A 1 121 ? 33.142 5.171 -44.062 1.00 40.72 121 PHE A CA 1
ATOM 960 C C . PHE A 1 121 ? 34.440 4.562 -43.535 1.00 40.72 121 PHE A C 1
ATOM 962 O O . PHE A 1 121 ? 34.494 4.281 -42.315 1.00 40.72 121 PHE A O 1
#